Protein AF-J3INZ5-F1 (afdb_monomer)

Solvent-accessible surface area (backbone atoms only — not comparable to full-atom values): 4907 Å² total; per-residue (Å²): 132,84,80,75,71,80,90,71,78,74,71,91,63,84,88,77,80,68,63,46,70,49,77,51,76,58,98,66,39,37,37,39,36,32,24,36,61,54,90,100,49,80,77,39,75,80,46,73,49,76,37,38,66,69,55,49,53,52,48,50,51,55,50,50,51,59,74,67,51,70,98,74,75,93,128

Sequence (75 aa):
MSKVKKENLQRHTPPSLVSGFKAAQTKSVIVIDFITALPDEPEQIFDSVAMTKDVAQNLLKALSQFLEGDDGEEN

Structure (mmCIF, N/CA/C/O backbone):
data_AF-J3INZ5-F1
#
_entry.id   AF-J3INZ5-F1
#
loop_
_atom_site.group_PDB
_atom_site.id
_atom_site.type_symbol
_atom_site.label_atom_id
_atom_site.label_alt_id
_atom_site.label_comp_id
_atom_site.label_asym_id
_atom_site.label_entity_id
_atom_site.label_seq_id
_atom_site.pdbx_PDB_ins_code
_atom_site.Cartn_x
_atom_site.Cartn_y
_atom_site.Cartn_z
_atom_site.occupancy
_atom_site.B_iso_or_equiv
_atom_site.auth_seq_id
_atom_site.auth_comp_id
_atom_site.auth_asym_id
_atom_site.auth_atom_id
_atom_site.pdbx_PDB_model_num
ATOM 1 N N . MET A 1 1 ? -0.188 -9.744 26.004 1.00 42.50 1 MET A N 1
ATOM 2 C CA . MET A 1 1 ? 0.680 -9.773 24.808 1.00 42.50 1 MET A CA 1
ATOM 3 C C . MET A 1 1 ? 1.085 -11.216 24.558 1.00 42.50 1 MET A C 1
ATOM 5 O O . MET A 1 1 ? 1.824 -11.771 25.363 1.00 42.50 1 MET A O 1
ATOM 9 N N . SER A 1 2 ? 0.525 -11.862 23.531 1.00 46.19 2 SER A N 1
ATOM 10 C CA . SER A 1 2 ? 0.954 -13.213 23.146 1.00 46.19 2 SER A CA 1
ATOM 11 C C . SER A 1 2 ? 2.404 -13.124 22.675 1.00 46.19 2 SER A C 1
ATOM 13 O O . SER A 1 2 ? 2.693 -12.367 21.750 1.00 46.19 2 SER A O 1
ATOM 15 N N . LYS A 1 3 ? 3.323 -13.828 23.348 1.00 50.47 3 LYS A N 1
ATOM 16 C CA . LYS A 1 3 ? 4.721 -13.949 22.920 1.00 50.47 3 LYS A CA 1
ATOM 17 C C . LYS A 1 3 ? 4.716 -14.675 21.576 1.00 50.47 3 LYS A C 1
ATOM 19 O O . LYS A 1 3 ? 4.628 -15.901 21.540 1.00 50.47 3 LYS A O 1
ATOM 24 N N . VAL A 1 4 ? 4.754 -13.925 20.476 1.00 55.97 4 VAL A N 1
ATOM 25 C CA . VAL A 1 4 ? 4.948 -14.492 19.140 1.00 55.97 4 VAL A CA 1
ATOM 26 C C . VAL A 1 4 ? 6.296 -15.206 19.178 1.00 55.97 4 VAL A C 1
ATOM 28 O O . VAL A 1 4 ? 7.339 -14.568 19.316 1.00 55.97 4 VAL A O 1
ATOM 31 N N . LYS A 1 5 ? 6.277 -16.542 19.156 1.00 50.44 5 LYS A N 1
ATOM 32 C CA . LYS A 1 5 ? 7.494 -17.354 19.105 1.00 50.44 5 LYS A CA 1
ATOM 33 C C . LYS A 1 5 ? 8.235 -16.981 17.817 1.00 50.44 5 LYS A C 1
ATOM 35 O O . LYS A 1 5 ? 7.754 -17.289 16.731 1.00 50.44 5 LYS A O 1
ATOM 40 N N . LYS A 1 6 ? 9.384 -16.301 17.947 1.00 54.53 6 LYS A N 1
ATOM 41 C CA . LYS A 1 6 ? 10.253 -15.833 16.842 1.00 54.53 6 LYS A CA 1
ATOM 42 C C . LYS A 1 6 ? 10.673 -16.947 15.867 1.00 54.53 6 LYS A C 1
ATOM 44 O O . LYS A 1 6 ? 11.114 -16.652 14.766 1.00 54.53 6 LYS A O 1
ATOM 49 N N . GLU A 1 7 ? 10.515 -18.210 16.252 1.00 55.03 7 GLU A N 1
ATOM 50 C CA . GLU A 1 7 ? 11.056 -19.382 15.559 1.00 55.03 7 GLU A CA 1
ATOM 51 C C . GLU A 1 7 ? 10.346 -19.761 14.247 1.00 55.03 7 GLU A C 1
ATOM 53 O O . GLU A 1 7 ? 10.815 -20.665 13.570 1.00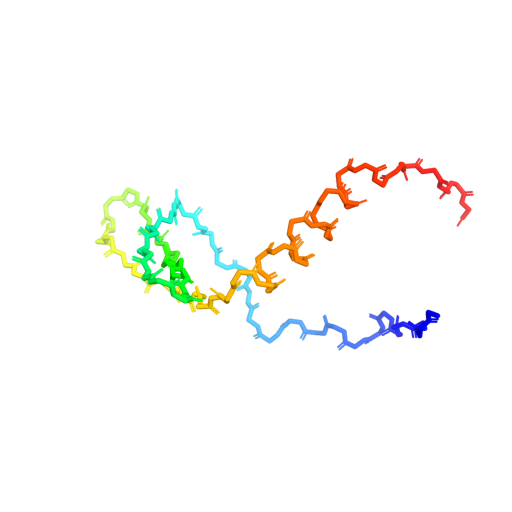 55.03 7 GLU A O 1
ATOM 58 N N . ASN A 1 8 ? 9.256 -19.091 13.844 1.00 51.44 8 ASN A N 1
ATOM 59 C CA . ASN A 1 8 ? 8.486 -19.516 12.661 1.00 51.44 8 ASN A CA 1
ATOM 60 C C . ASN A 1 8 ? 8.005 -18.396 11.724 1.00 51.44 8 ASN A C 1
ATOM 62 O O . ASN A 1 8 ? 7.032 -18.570 10.995 1.00 51.44 8 ASN A O 1
ATOM 66 N N . LEU A 1 9 ? 8.693 -17.254 11.682 1.00 56.62 9 LEU A N 1
ATOM 67 C CA . LEU A 1 9 ? 8.483 -16.270 10.611 1.00 56.62 9 LEU A CA 1
ATOM 68 C C . LEU A 1 9 ? 9.435 -16.556 9.441 1.00 56.62 9 LEU A C 1
ATOM 70 O O . LEU A 1 9 ? 10.280 -15.734 9.092 1.00 56.62 9 LEU A O 1
ATOM 74 N N . GLN A 1 10 ? 9.317 -17.742 8.836 1.00 56.53 10 GLN A N 1
ATOM 75 C CA . GLN A 1 10 ? 9.942 -17.986 7.537 1.00 56.53 10 GLN A CA 1
ATOM 76 C C . GLN A 1 10 ? 9.179 -17.180 6.485 1.00 56.53 10 GLN A C 1
ATOM 78 O O . GLN A 1 10 ? 8.017 -17.455 6.190 1.00 56.53 10 GLN A O 1
ATOM 83 N N . ARG A 1 11 ? 9.821 -16.149 5.931 1.00 56.62 11 ARG A N 1
ATOM 84 C CA . ARG A 1 11 ? 9.267 -15.438 4.777 1.00 56.62 11 ARG A CA 1
ATOM 85 C C . ARG A 1 11 ? 9.328 -16.384 3.581 1.00 56.62 11 ARG A C 1
ATOM 87 O O . ARG A 1 11 ? 10.414 -16.766 3.163 1.00 56.62 11 ARG A O 1
ATOM 94 N N . HIS A 1 12 ? 8.169 -16.752 3.042 1.00 64.88 12 HIS A N 1
ATOM 95 C CA . HIS A 1 12 ? 8.089 -17.571 1.829 1.00 64.88 12 HIS A CA 1
ATOM 96 C C . HIS A 1 12 ? 8.594 -16.829 0.585 1.00 64.88 12 HIS A C 1
ATOM 98 O O . HIS A 1 12 ? 9.044 -17.464 -0.364 1.00 64.88 12 HIS A O 1
ATOM 104 N N . THR A 1 13 ? 8.557 -15.495 0.614 1.00 58.91 13 THR A N 1
ATOM 105 C CA . THR A 1 13 ? 8.911 -14.636 -0.516 1.00 58.91 13 THR A CA 1
ATOM 106 C C . THR A 1 13 ? 9.966 -13.617 -0.078 1.00 58.91 13 THR A C 1
ATOM 108 O O . THR A 1 13 ? 9.803 -13.006 0.988 1.00 58.91 13 THR A O 1
ATOM 111 N N . PRO A 1 14 ? 11.054 -13.423 -0.851 1.00 58.69 14 PRO A N 1
ATOM 112 C CA . PRO A 1 14 ? 12.024 -12.371 -0.570 1.00 58.69 14 PRO A CA 1
ATOM 113 C C . PRO A 1 14 ? 11.359 -10.987 -0.671 1.00 58.69 14 PRO A C 1
ATOM 115 O O . PRO A 1 14 ? 10.424 -10.815 -1.453 1.00 58.69 14 PRO A O 1
ATOM 118 N N . PRO A 1 15 ? 11.809 -9.996 0.119 1.00 60.41 15 PRO A N 1
ATOM 119 C CA . PRO A 1 15 ? 11.302 -8.637 0.004 1.00 60.41 15 PRO A CA 1
ATOM 120 C C . PRO A 1 15 ? 11.678 -8.058 -1.363 1.00 60.41 15 PRO A C 1
ATOM 122 O O . PRO A 1 15 ? 12.858 -7.973 -1.703 1.00 60.41 15 PRO A O 1
ATOM 125 N N . SER A 1 16 ? 10.672 -7.655 -2.133 1.00 65.12 16 SER A N 1
ATOM 126 C CA . SER A 1 16 ? 10.872 -6.911 -3.376 1.00 65.12 16 SER A CA 1
ATOM 127 C C . SER A 1 16 ? 11.230 -5.461 -3.065 1.00 65.12 16 SER A C 1
ATOM 129 O O . SER A 1 16 ? 10.682 -4.854 -2.142 1.00 65.12 16 SER A O 1
ATOM 131 N N . LEU A 1 17 ? 12.166 -4.905 -3.832 1.00 65.19 17 LEU A N 1
ATOM 132 C CA . LEU A 1 17 ? 12.571 -3.510 -3.704 1.00 65.19 17 LEU A CA 1
ATOM 133 C C . LEU A 1 17 ? 11.518 -2.624 -4.373 1.00 65.19 17 LEU A C 1
ATOM 135 O O . LEU A 1 17 ? 11.281 -2.712 -5.575 1.00 65.19 17 LEU A O 1
ATOM 139 N N . VAL A 1 18 ? 10.864 -1.800 -3.561 1.00 70.25 18 VAL A N 1
ATOM 140 C CA . VAL A 1 18 ? 9.819 -0.874 -3.997 1.00 70.25 18 VAL A CA 1
ATOM 141 C C . VAL A 1 18 ? 10.461 0.448 -4.374 1.00 70.25 18 VAL A C 1
ATOM 143 O O . VAL A 1 18 ? 11.087 1.080 -3.523 1.00 70.25 18 VAL A O 1
ATOM 146 N N . SER A 1 19 ? 10.284 0.892 -5.617 1.00 77.00 19 SER A N 1
ATOM 147 C CA . SER A 1 19 ? 10.775 2.210 -6.044 1.00 77.00 19 SER A CA 1
ATOM 148 C C . SER A 1 19 ? 9.775 3.326 -5.732 1.00 77.00 19 SER A C 1
ATOM 150 O O . SER A 1 19 ? 10.163 4.485 -5.611 1.00 77.00 19 SER A O 1
ATOM 152 N N . GLY A 1 20 ? 8.487 2.998 -5.589 1.00 84.25 20 GLY A N 1
ATOM 153 C CA . GLY A 1 20 ? 7.451 3.971 -5.255 1.00 84.25 20 GLY A CA 1
ATOM 154 C C . GLY A 1 20 ? 6.084 3.340 -5.014 1.00 84.25 20 GLY A C 1
ATOM 155 O O . GLY A 1 20 ? 5.929 2.119 -5.002 1.00 84.25 20 GLY A O 1
ATOM 156 N N . PHE A 1 21 ? 5.071 4.185 -4.835 1.00 89.44 21 PHE A N 1
ATOM 157 C CA . PHE A 1 21 ? 3.683 3.750 -4.727 1.00 89.44 21 PHE A CA 1
ATOM 158 C C . PHE A 1 21 ? 2.730 4.751 -5.386 1.00 89.44 21 PHE A C 1
ATOM 160 O O . PHE A 1 21 ? 2.999 5.953 -5.430 1.00 89.44 21 PHE A O 1
ATOM 167 N N . LYS A 1 22 ? 1.592 4.253 -5.868 1.00 90.25 22 LYS A N 1
ATOM 168 C CA . LYS A 1 22 ? 0.433 5.048 -6.287 1.00 90.25 22 LYS A CA 1
ATOM 169 C C . LYS A 1 22 ? -0.679 4.833 -5.269 1.00 90.25 22 LYS A C 1
ATOM 171 O O . LYS A 1 22 ? -0.856 3.730 -4.764 1.00 90.25 22 LYS A O 1
ATOM 176 N N . ALA A 1 23 ? -1.415 5.891 -4.951 1.00 91.31 23 ALA A N 1
ATOM 177 C CA . ALA A 1 23 ? -2.522 5.818 -4.009 1.00 91.31 23 ALA A CA 1
ATOM 178 C C . ALA A 1 23 ? -3.814 6.297 -4.671 1.00 91.31 23 ALA A C 1
ATOM 180 O O . ALA A 1 23 ? -3.8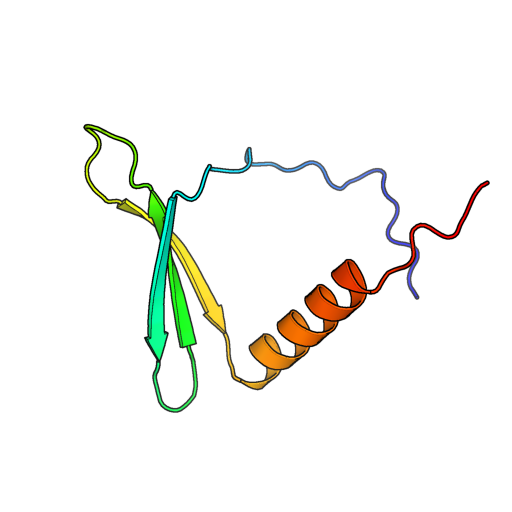74 7.406 -5.206 1.00 91.31 23 ALA A O 1
ATOM 181 N N . ALA A 1 24 ? -4.852 5.469 -4.603 1.00 92.75 24 ALA A N 1
ATOM 182 C CA . ALA A 1 24 ? -6.195 5.804 -5.050 1.00 92.75 24 ALA A CA 1
ATOM 183 C C . ALA A 1 24 ? -7.160 5.708 -3.868 1.00 92.75 24 ALA A C 1
ATOM 185 O O . ALA A 1 24 ? -7.218 4.696 -3.172 1.00 92.75 24 ALA A O 1
ATOM 186 N N . GLN A 1 25 ? -7.933 6.766 -3.635 1.00 90.75 25 GLN A N 1
ATOM 187 C CA . GLN A 1 25 ? -8.863 6.834 -2.514 1.00 90.75 25 GLN A CA 1
ATOM 188 C C . GLN A 1 25 ? -10.313 6.844 -2.995 1.00 90.75 25 GLN A C 1
ATOM 190 O O . GLN A 1 25 ? -10.709 7.626 -3.858 1.00 90.75 25 GLN A O 1
ATOM 195 N N . THR A 1 26 ? -11.125 6.010 -2.357 1.00 89.62 26 THR A N 1
ATOM 196 C CA . THR A 1 26 ? -12.588 6.069 -2.407 1.00 89.62 26 THR A CA 1
ATOM 197 C C . THR A 1 26 ? -13.133 6.588 -1.072 1.00 89.62 26 THR A C 1
ATOM 199 O O . THR A 1 26 ? -12.381 6.871 -0.139 1.00 89.62 26 THR A O 1
ATOM 202 N N . LYS A 1 27 ? -14.460 6.697 -0.933 1.00 88.12 27 LYS A N 1
ATOM 203 C CA . LYS A 1 27 ? -15.077 7.153 0.326 1.00 88.12 27 LYS A CA 1
ATOM 204 C C . LYS A 1 27 ? -14.782 6.238 1.525 1.00 88.12 27 LYS A C 1
ATOM 206 O O . LYS A 1 27 ? -14.806 6.720 2.652 1.00 88.12 27 LYS A O 1
ATOM 211 N N . SER A 1 28 ? -14.533 4.949 1.299 1.00 89.25 28 SER A N 1
ATOM 212 C CA . SER A 1 28 ? -14.420 3.932 2.358 1.00 89.25 28 SER A CA 1
ATOM 213 C C . SER A 1 28 ? -13.056 3.245 2.428 1.00 89.25 28 SER A C 1
ATOM 215 O O . SER A 1 28 ? -12.697 2.722 3.483 1.00 89.25 28 SER A O 1
ATOM 217 N N . VAL A 1 29 ? -12.301 3.233 1.329 1.00 93.81 29 VAL A N 1
ATOM 218 C CA . VAL A 1 29 ? -11.053 2.470 1.193 1.00 93.81 29 VAL A CA 1
ATOM 219 C C . VAL A 1 29 ? -10.019 3.300 0.444 1.00 93.81 29 VAL A C 1
ATOM 221 O O . VAL A 1 29 ? -10.359 3.972 -0.534 1.00 93.81 29 VAL A O 1
ATOM 224 N N . ILE A 1 30 ? -8.765 3.220 0.880 1.00 92.69 30 ILE A N 1
ATOM 225 C CA . ILE A 1 30 ? -7.600 3.632 0.097 1.00 92.69 30 ILE A CA 1
ATOM 226 C C . ILE A 1 30 ? -6.884 2.383 -0.418 1.00 92.69 30 ILE A C 1
ATOM 228 O O . ILE A 1 30 ? -6.713 1.408 0.315 1.00 92.69 30 ILE A O 1
ATOM 232 N N . VA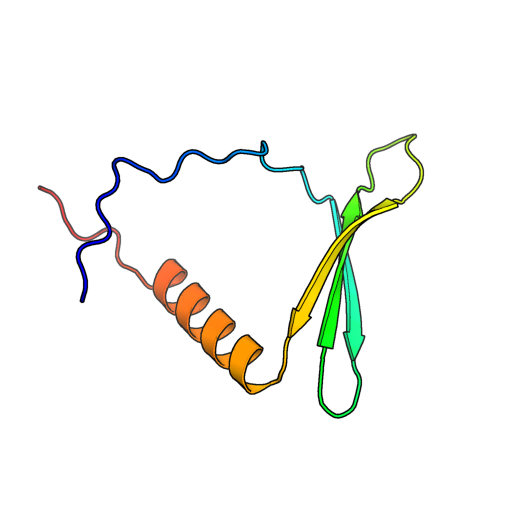L A 1 31 ? -6.515 2.407 -1.691 1.00 93.25 31 VAL A N 1
ATOM 233 C CA . VAL A 1 31 ? -5.713 1.378 -2.350 1.00 93.25 31 VAL A CA 1
ATOM 234 C C . VAL A 1 31 ? -4.329 1.959 -2.584 1.00 93.25 31 VAL A C 1
ATOM 236 O O . VAL A 1 31 ? -4.210 3.063 -3.120 1.00 93.25 31 VAL A O 1
ATOM 239 N N . ILE A 1 32 ? -3.306 1.238 -2.139 1.00 91.44 32 ILE A N 1
ATOM 240 C CA . ILE A 1 32 ? -1.897 1.570 -2.328 1.00 91.44 32 ILE A CA 1
ATOM 241 C C . ILE A 1 32 ? -1.308 0.511 -3.250 1.00 91.44 32 ILE A C 1
ATOM 243 O O . ILE A 1 32 ? -1.151 -0.637 -2.840 1.00 91.44 32 ILE A O 1
ATOM 247 N N . ASP A 1 33 ? -0.996 0.907 -4.476 1.00 91.06 33 ASP A N 1
ATOM 248 C CA . ASP A 1 33 ? -0.291 0.077 -5.445 1.00 91.06 33 ASP A CA 1
ATOM 249 C C . ASP A 1 33 ? 1.200 0.349 -5.307 1.00 91.06 33 ASP A C 1
ATOM 251 O O . ASP A 1 33 ? 1.661 1.471 -5.535 1.00 91.06 33 ASP A O 1
ATOM 255 N N . PHE A 1 34 ? 1.965 -0.663 -4.932 1.00 88.56 34 PHE A N 1
ATOM 256 C CA . PHE A 1 34 ? 3.408 -0.569 -4.872 1.00 88.56 34 PHE A CA 1
ATOM 257 C C . PHE A 1 34 ? 4.004 -0.913 -6.232 1.00 88.56 34 PHE A C 1
ATOM 259 O O . PHE A 1 34 ? 3.669 -1.928 -6.850 1.00 88.56 34 PHE A O 1
ATOM 266 N N . ILE A 1 35 ? 4.895 -0.044 -6.697 1.00 86.81 35 ILE A N 1
ATOM 267 C CA . ILE A 1 35 ? 5.450 -0.112 -8.043 1.00 86.81 35 ILE A CA 1
ATOM 268 C C . ILE A 1 35 ? 6.956 -0.352 -8.014 1.00 86.81 35 ILE A C 1
ATOM 270 O O . ILE A 1 35 ? 7.691 0.204 -7.187 1.00 86.81 35 ILE A O 1
ATOM 274 N N . THR A 1 36 ? 7.419 -1.165 -8.955 1.00 80.19 36 THR A N 1
ATOM 275 C CA . THR A 1 36 ? 8.825 -1.215 -9.343 1.00 80.19 36 THR A CA 1
ATOM 276 C C . THR A 1 36 ? 9.056 -0.166 -10.427 1.00 80.19 36 THR A C 1
ATOM 278 O O . THR A 1 36 ? 8.310 -0.074 -11.399 1.00 80.19 36 THR A O 1
ATOM 281 N N . ALA A 1 37 ? 10.075 0.664 -10.235 1.00 68.31 37 ALA A N 1
ATOM 282 C CA . ALA A 1 37 ? 10.529 1.651 -11.211 1.00 68.31 37 ALA A CA 1
ATOM 283 C C . ALA A 1 37 ? 12.058 1.607 -11.218 1.00 68.31 37 ALA A C 1
ATOM 285 O O . ALA A 1 37 ? 12.733 2.490 -10.684 1.00 68.31 37 ALA A O 1
ATOM 286 N N . LEU A 1 38 ? 12.597 0.484 -11.693 1.00 71.75 38 LEU A N 1
ATOM 287 C CA . LEU A 1 38 ? 14.027 0.332 -11.925 1.00 71.75 38 LEU A CA 1
ATOM 288 C C . LEU A 1 38 ? 14.389 0.994 -13.267 1.00 71.75 38 LEU A C 1
ATOM 290 O O . LEU A 1 38 ? 13.554 1.008 -14.176 1.00 71.75 38 LEU A O 1
ATOM 294 N N . PRO A 1 39 ? 15.598 1.571 -13.408 1.00 71.50 39 PRO A N 1
ATOM 295 C CA . PRO A 1 39 ? 16.066 2.070 -14.697 1.00 71.50 39 PRO A CA 1
ATOM 296 C C . PRO A 1 39 ? 15.956 0.975 -15.765 1.00 71.50 39 PRO A C 1
ATOM 298 O O . PRO A 1 39 ? 16.323 -0.166 -15.506 1.00 71.50 39 PRO A O 1
ATOM 301 N N . ASP A 1 40 ? 15.442 1.331 -16.942 1.00 76.69 40 ASP A N 1
ATOM 302 C CA . ASP A 1 40 ? 15.263 0.441 -18.100 1.00 76.69 40 ASP A CA 1
ATOM 303 C C . ASP A 1 40 ? 14.227 -0.694 -17.945 1.00 76.69 40 ASP A C 1
ATOM 305 O O . ASP A 1 40 ? 14.073 -1.512 -18.855 1.00 76.69 40 ASP A O 1
ATOM 309 N N . GLU A 1 41 ? 13.448 -0.712 -16.859 1.00 71.56 41 GLU A N 1
ATOM 310 C CA . GLU A 1 41 ? 12.323 -1.636 -16.680 1.00 71.56 41 GLU A CA 1
ATOM 311 C C . GLU A 1 41 ? 10.967 -0.919 -16.799 1.00 71.56 41 GLU A C 1
ATOM 313 O O . GLU A 1 41 ? 10.817 0.226 -16.360 1.00 71.56 41 GLU A O 1
ATOM 318 N N . PRO A 1 42 ? 9.943 -1.565 -17.390 1.00 75.00 42 PRO A N 1
ATOM 319 C CA . PRO A 1 42 ? 8.598 -1.008 -17.401 1.00 75.00 42 PRO A CA 1
ATOM 320 C C . PRO A 1 42 ? 8.060 -0.897 -15.971 1.00 75.00 42 PRO A C 1
ATOM 322 O O . PRO A 1 42 ? 8.216 -1.813 -15.166 1.00 75.00 42 PRO A O 1
ATOM 325 N N . GLU A 1 43 ? 7.377 0.210 -15.682 1.00 79.56 43 GLU A N 1
ATOM 326 C CA . GLU A 1 43 ? 6.716 0.420 -14.396 1.00 79.56 43 GLU A CA 1
ATOM 327 C C . GLU A 1 43 ? 5.655 -0.675 -14.190 1.00 79.56 43 GLU A C 1
ATOM 329 O O . GLU A 1 43 ? 4.726 -0.811 -14.993 1.00 79.56 43 GLU A O 1
ATOM 334 N N . GLN A 1 44 ? 5.800 -1.484 -13.140 1.00 81.50 44 GLN A N 1
ATOM 335 C CA . GLN A 1 44 ? 4.884 -2.588 -12.846 1.00 81.50 44 GLN A CA 1
ATOM 336 C C . GLN A 1 44 ? 4.384 -2.500 -11.412 1.00 81.50 44 GLN A C 1
ATOM 338 O O . GLN A 1 44 ? 5.147 -2.224 -10.488 1.00 81.50 44 GLN A O 1
ATOM 343 N N . ILE A 1 45 ? 3.090 -2.761 -11.228 1.00 84.62 45 ILE A N 1
ATOM 344 C CA . ILE A 1 45 ? 2.520 -2.986 -9.900 1.00 84.62 45 ILE A CA 1
ATOM 345 C C . ILE A 1 45 ? 2.962 -4.379 -9.469 1.00 84.62 45 ILE A C 1
ATOM 347 O O . ILE A 1 45 ? 2.602 -5.361 -10.120 1.00 84.62 45 ILE A O 1
ATOM 351 N N . PHE A 1 46 ? 3.743 -4.464 -8.397 1.00 82.62 46 PHE A N 1
ATOM 352 C CA . PHE A 1 46 ? 4.160 -5.760 -7.862 1.00 82.62 46 PHE A CA 1
ATOM 353 C C . PHE A 1 46 ? 3.257 -6.222 -6.712 1.00 82.62 46 PHE A C 1
ATOM 355 O O . PHE A 1 46 ? 3.144 -7.425 -6.488 1.00 82.62 46 PHE A O 1
ATOM 362 N N . ASP A 1 47 ? 2.631 -5.291 -5.985 1.00 84.94 47 ASP A N 1
ATOM 363 C CA . ASP A 1 47 ? 1.690 -5.594 -4.905 1.00 84.94 47 ASP A CA 1
ATOM 364 C C . ASP A 1 47 ? 0.700 -4.440 -4.702 1.00 84.94 47 ASP A C 1
ATOM 366 O O . ASP A 1 47 ? 1.016 -3.282 -4.981 1.00 84.94 47 ASP A O 1
ATOM 370 N N . SER A 1 48 ? -0.485 -4.755 -4.185 1.00 89.19 48 SER A N 1
ATOM 371 C CA . SER A 1 48 ? -1.549 -3.788 -3.921 1.00 89.19 48 SER A CA 1
ATOM 372 C C . SER A 1 48 ? -2.178 -4.058 -2.564 1.00 89.19 48 SER A C 1
ATOM 374 O O . SER A 1 48 ? -2.679 -5.150 -2.292 1.00 89.19 48 SER A O 1
ATOM 376 N N . VAL A 1 49 ? -2.241 -3.028 -1.725 1.00 90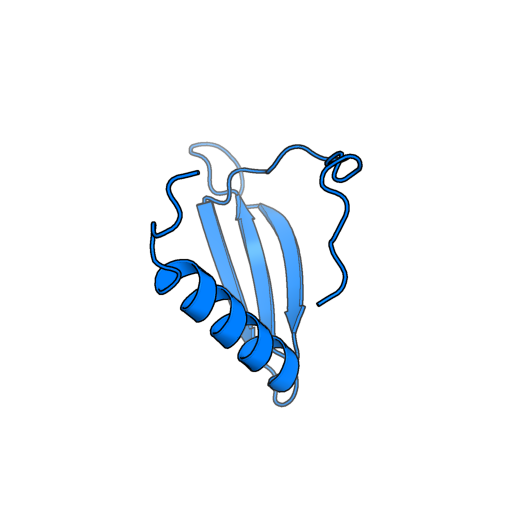.19 49 VAL A N 1
ATOM 377 C CA . VAL A 1 49 ? -2.889 -3.107 -0.415 1.00 90.19 49 VAL A CA 1
ATOM 378 C C . VAL A 1 49 ? -4.109 -2.202 -0.388 1.00 90.19 49 VAL A C 1
ATOM 380 O O . VAL A 1 49 ? -4.009 -0.985 -0.530 1.00 90.19 49 VAL A O 1
ATOM 383 N N . ALA A 1 50 ? -5.274 -2.797 -0.146 1.00 92.88 50 ALA A N 1
ATOM 384 C CA . ALA A 1 50 ? -6.506 -2.075 0.132 1.00 92.88 50 ALA A CA 1
ATOM 385 C C . ALA A 1 50 ? -6.724 -1.985 1.645 1.00 92.88 50 ALA A C 1
ATOM 387 O O . ALA A 1 50 ? -6.720 -2.997 2.346 1.00 92.88 50 ALA A O 1
ATOM 388 N N . MET A 1 51 ? -6.945 -0.777 2.156 1.00 93.56 51 MET A N 1
ATOM 389 C CA . MET A 1 51 ? -7.151 -0.550 3.583 1.00 93.56 51 MET A CA 1
ATOM 390 C C . MET A 1 51 ? -8.304 0.418 3.842 1.00 93.56 51 MET A C 1
ATOM 392 O O . MET A 1 51 ? -8.480 1.432 3.164 1.00 93.56 51 MET A O 1
ATOM 396 N N . THR A 1 52 ? -9.117 0.086 4.842 1.00 94.94 52 THR A N 1
ATOM 397 C CA . THR A 1 52 ? -10.135 0.993 5.376 1.00 94.94 52 THR A CA 1
ATOM 398 C C . THR A 1 52 ? -9.473 2.051 6.254 1.00 94.94 52 THR A C 1
ATOM 400 O O . THR A 1 52 ? -8.317 1.912 6.664 1.00 94.94 52 THR A O 1
ATOM 403 N N . LYS A 1 53 ? -10.221 3.105 6.593 1.00 90.19 53 LYS A N 1
ATOM 404 C CA . LYS A 1 53 ? -9.743 4.158 7.501 1.00 90.19 53 LYS A CA 1
ATOM 405 C C . LYS A 1 53 ? -9.237 3.588 8.833 1.00 90.19 53 LYS A C 1
ATOM 407 O O . LYS A 1 53 ? -8.180 3.993 9.305 1.00 90.19 53 LYS A O 1
ATOM 412 N N . ASP A 1 54 ? -9.960 2.627 9.395 1.00 93.25 54 ASP A N 1
ATOM 413 C CA . ASP A 1 54 ? -9.651 2.032 10.699 1.00 93.25 54 ASP A CA 1
ATOM 414 C C . ASP A 1 54 ? -8.354 1.208 10.634 1.00 93.25 54 ASP A C 1
ATOM 416 O O . ASP A 1 54 ? -7.496 1.298 11.512 1.00 93.25 54 ASP A O 1
ATOM 420 N N . VAL A 1 55 ? -8.169 0.452 9.544 1.00 91.56 55 VAL A N 1
ATOM 421 C CA . VAL A 1 55 ? -6.938 -0.310 9.286 1.00 91.56 55 VAL A CA 1
ATOM 422 C C . VAL A 1 55 ? -5.749 0.634 9.096 1.00 91.56 55 VAL A C 1
ATOM 424 O O . VAL A 1 55 ? -4.698 0.407 9.693 1.00 91.56 55 VAL A O 1
ATOM 427 N N . ALA A 1 56 ? -5.919 1.720 8.337 1.00 89.62 56 ALA A N 1
ATOM 428 C C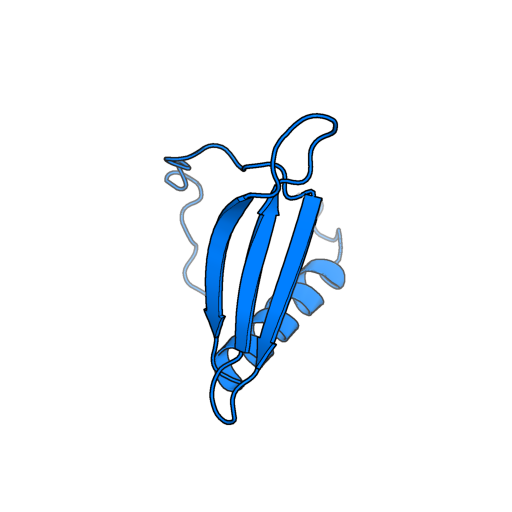A . ALA A 1 56 ? -4.877 2.726 8.137 1.00 89.62 56 ALA A CA 1
ATOM 429 C C . ALA A 1 56 ? -4.471 3.421 9.450 1.00 89.62 56 ALA A C 1
ATOM 431 O O . ALA A 1 56 ? -3.284 3.636 9.691 1.00 89.62 56 ALA A O 1
ATOM 432 N N . GLN A 1 57 ? -5.426 3.723 10.335 1.00 92.44 57 GLN A N 1
ATOM 433 C CA . GLN A 1 57 ? -5.138 4.288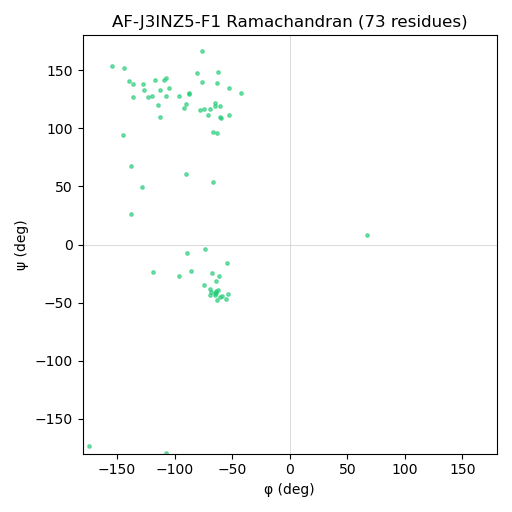 11.660 1.00 92.44 57 GLN A CA 1
ATOM 434 C C . GLN A 1 57 ? -4.362 3.313 12.552 1.00 92.44 57 GLN A C 1
ATOM 436 O O . GLN A 1 57 ? -3.413 3.717 13.227 1.00 92.44 57 GLN A O 1
ATOM 441 N N . ASN A 1 58 ? -4.733 2.032 12.533 1.00 91.81 58 ASN A N 1
ATOM 442 C CA . ASN A 1 58 ? -4.011 0.997 13.271 1.00 91.81 58 ASN A CA 1
ATOM 443 C C . ASN A 1 58 ? -2.581 0.825 12.749 1.00 91.81 58 ASN A C 1
ATOM 445 O O . ASN A 1 58 ? -1.652 0.719 13.549 1.00 91.81 58 ASN A O 1
ATOM 449 N N . LEU A 1 59 ? -2.400 0.845 11.424 1.00 88.31 59 LEU A N 1
ATOM 450 C CA . LEU A 1 59 ? -1.079 0.781 10.805 1.00 88.31 59 LEU A CA 1
ATOM 451 C C . LEU A 1 59 ? -0.229 1.9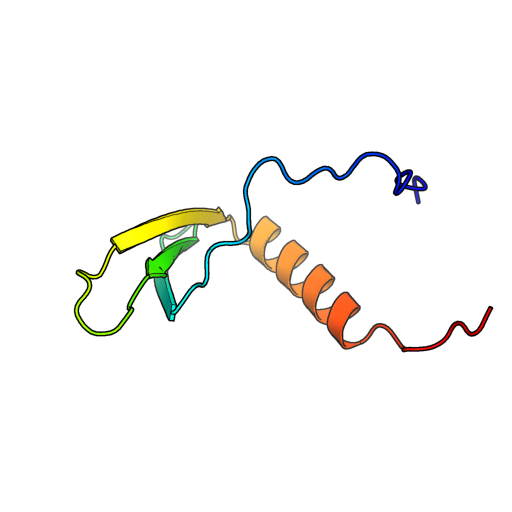95 11.186 1.00 88.31 59 LEU A C 1
ATOM 453 O O . LEU A 1 59 ? 0.901 1.816 11.628 1.00 88.31 59 LEU A O 1
ATOM 457 N N . LEU A 1 60 ? -0.778 3.210 11.086 1.00 91.00 60 LEU A N 1
ATOM 458 C CA . LEU A 1 60 ? -0.081 4.430 11.497 1.00 91.00 60 LEU A CA 1
ATOM 459 C C . LEU A 1 60 ? 0.382 4.331 12.951 1.00 91.00 60 LEU A C 1
ATOM 461 O O . LEU A 1 60 ? 1.545 4.581 13.234 1.00 91.00 60 LEU A O 1
ATOM 465 N N . LYS A 1 61 ? -0.496 3.895 13.860 1.00 91.81 61 LYS A N 1
ATOM 466 C CA . LYS A 1 61 ? -0.145 3.721 15.272 1.00 91.81 61 LYS A CA 1
ATOM 467 C C . LYS A 1 61 ? 0.986 2.708 15.463 1.00 91.81 61 LYS A C 1
ATOM 469 O O . LYS A 1 61 ? 1.907 2.980 16.224 1.00 91.81 61 LYS A O 1
ATOM 474 N N . ALA A 1 62 ? 0.922 1.560 14.789 1.00 87.94 62 ALA A N 1
ATOM 475 C CA . ALA A 1 62 ? 1.961 0.536 14.881 1.00 87.94 62 ALA A CA 1
ATOM 476 C C . ALA A 1 62 ? 3.311 1.037 14.338 1.00 87.94 62 ALA A C 1
ATOM 478 O O . ALA A 1 62 ? 4.346 0.776 14.944 1.00 87.94 62 ALA A O 1
ATOM 479 N N . LEU A 1 63 ? 3.300 1.788 13.232 1.00 87.50 63 LEU A N 1
ATOM 480 C CA . LEU A 1 63 ? 4.504 2.380 12.646 1.00 87.50 63 LEU A CA 1
ATOM 481 C C . LEU A 1 63 ? 5.078 3.495 13.525 1.00 87.50 63 LEU A C 1
ATOM 483 O O . LEU A 1 63 ? 6.281 3.513 13.752 1.00 87.50 63 LEU A O 1
ATOM 487 N N . SER A 1 64 ? 4.241 4.379 14.070 1.00 91.88 64 SER A N 1
ATOM 488 C CA . SER A 1 64 ? 4.676 5.395 15.035 1.00 91.88 64 SER A CA 1
ATOM 489 C C . SER A 1 64 ? 5.308 4.752 16.265 1.00 91.88 64 SER A C 1
ATOM 491 O O . SER A 1 64 ? 6.395 5.148 16.654 1.00 91.88 64 SER A O 1
ATOM 493 N N . GLN A 1 65 ? 4.701 3.696 16.813 1.00 90.44 65 GLN A N 1
ATOM 494 C CA . GLN A 1 65 ? 5.280 2.944 17.931 1.00 90.44 65 GLN A CA 1
ATOM 495 C C . GLN A 1 65 ? 6.596 2.250 17.580 1.00 90.44 65 GLN A C 1
ATOM 497 O O . GLN A 1 65 ? 7.436 2.084 18.452 1.00 90.44 65 GLN A O 1
ATOM 502 N N . PHE A 1 66 ? 6.777 1.823 16.331 1.00 88.56 66 PHE A N 1
ATOM 503 C CA . PHE A 1 66 ? 8.049 1.273 15.872 1.00 88.56 66 PHE A CA 1
ATOM 504 C C . PHE A 1 66 ? 9.136 2.352 15.784 1.00 88.56 66 PHE A C 1
ATOM 50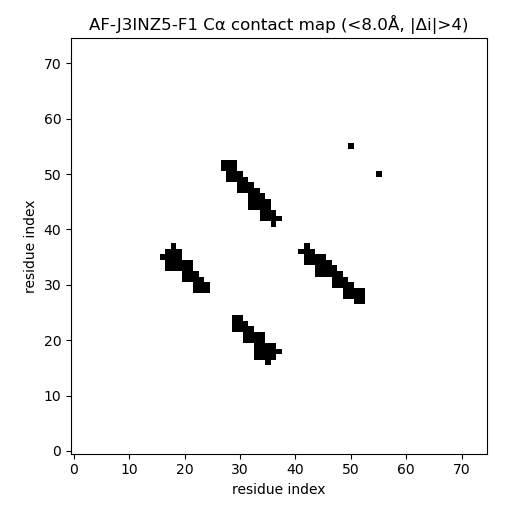6 O O . PHE A 1 66 ? 10.275 2.084 16.137 1.00 88.56 66 PHE A O 1
ATOM 513 N N . LEU A 1 67 ? 8.787 3.565 15.343 1.00 85.50 67 LEU A N 1
ATOM 514 C CA . LEU A 1 67 ? 9.719 4.697 15.257 1.00 85.50 67 LEU A CA 1
ATOM 515 C C . LEU A 1 67 ? 10.048 5.309 16.627 1.00 85.50 67 LEU A C 1
ATOM 517 O O . LEU A 1 67 ? 11.156 5.788 16.832 1.00 85.50 67 LEU A O 1
ATOM 521 N N . GLU A 1 68 ? 9.075 5.325 17.536 1.00 85.44 68 GLU A N 1
ATOM 522 C CA . GLU A 1 68 ? 9.195 5.838 18.908 1.00 85.44 68 GLU A CA 1
ATOM 523 C C . GLU A 1 68 ? 9.667 4.763 19.899 1.00 85.44 68 GLU A C 1
ATOM 525 O O . GLU A 1 68 ? 9.904 5.058 21.069 1.00 85.44 68 GLU A O 1
ATOM 530 N N . GLY A 1 69 ? 9.759 3.510 19.446 1.00 69.12 69 GLY A N 1
ATOM 531 C CA . GLY A 1 69 ? 10.259 2.389 20.221 1.00 69.12 69 GLY A CA 1
ATOM 532 C C . GLY A 1 69 ? 11.740 2.581 20.496 1.00 69.12 69 GLY A C 1
ATOM 533 O O . GLY A 1 69 ? 12.568 2.279 19.647 1.00 69.12 69 GLY A O 1
ATOM 534 N N . ASP A 1 70 ? 12.019 3.107 21.683 1.00 53.81 70 ASP A N 1
ATOM 535 C CA . ASP A 1 70 ? 13.331 3.270 22.296 1.00 53.81 70 ASP A CA 1
ATOM 536 C C . ASP A 1 70 ? 14.207 2.022 22.074 1.00 53.81 70 ASP A C 1
ATOM 538 O O . ASP A 1 70 ? 13.779 0.894 22.349 1.00 53.81 70 ASP A O 1
ATOM 542 N N . ASP A 1 71 ? 15.442 2.237 21.615 1.00 56.94 71 ASP A N 1
ATOM 543 C CA . ASP A 1 71 ? 16.563 1.285 21.633 1.00 56.94 7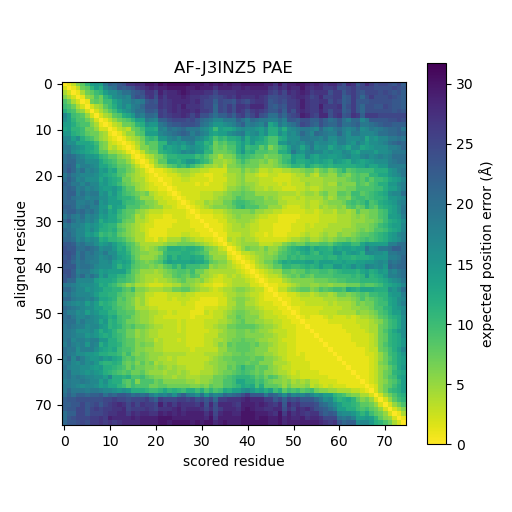1 ASP A CA 1
ATOM 544 C C . ASP A 1 71 ? 16.985 1.001 23.095 1.00 56.94 71 ASP A C 1
ATOM 546 O O . ASP A 1 71 ? 18.129 1.197 23.502 1.00 56.94 71 ASP A O 1
ATOM 550 N N . GLY A 1 72 ? 16.025 0.591 23.921 1.00 54.38 72 GLY A N 1
ATOM 551 C CA . GLY A 1 72 ? 16.097 0.605 25.375 1.00 54.38 72 GLY A CA 1
ATOM 552 C C . GLY A 1 72 ? 15.750 -0.735 26.009 1.00 54.38 72 GLY A C 1
ATOM 553 O O . GLY A 1 72 ? 14.947 -0.760 26.929 1.00 54.38 72 GLY A O 1
ATOM 554 N N . GLU A 1 73 ? 16.354 -1.832 25.546 1.00 49.47 73 GLU A N 1
ATOM 555 C CA . GLU A 1 73 ? 16.745 -2.949 26.421 1.00 49.47 73 GLU A CA 1
ATOM 556 C C . GLU A 1 73 ? 18.067 -3.547 25.909 1.00 49.47 73 GLU A C 1
ATOM 558 O O . GLU A 1 73 ? 18.103 -4.421 25.042 1.00 49.47 73 GLU A O 1
ATOM 563 N N . GLU A 1 74 ? 19.172 -3.067 26.491 1.00 45.19 74 GLU A N 1
ATOM 564 C CA . GLU A 1 74 ? 20.274 -3.945 26.877 1.00 45.19 74 GLU A CA 1
ATOM 565 C C . GLU A 1 74 ? 19.693 -5.076 27.743 1.00 45.19 74 GLU A C 1
ATOM 567 O O . GLU A 1 74 ? 19.217 -4.819 28.850 1.00 45.19 74 GLU A O 1
ATOM 572 N N . ASN A 1 75 ? 19.693 -6.304 27.218 1.00 38.34 75 ASN A N 1
ATOM 573 C CA . ASN A 1 75 ? 20.009 -7.558 27.922 1.00 38.34 75 ASN A CA 1
ATOM 574 C C . ASN A 1 75 ? 20.068 -8.725 26.928 1.00 38.34 75 ASN A C 1
ATOM 576 O O . ASN A 1 75 ? 19.008 -9.117 26.386 1.00 38.34 75 ASN A O 1
#

Secondary structure (DSSP, 8-state):
-----GGG---SSPPP---EEEEEE-SSEEEEEEEE--TTS--EEEEEEEEEHHHHHHHHHHHHHHHS--S----

Mean predicted aligned error: 11.44 Å

Nearest PDB structures (foldseek):
  4wpy-assembly1_A-2  TM=5.198E-01  e=8.429E-01  Mycobacterium tuberculosis H37Rv
  8chv-assembly1_B  TM=3.807E-01  e=2.599E-01  Homo sapiens
  3id8-assembly1_A  TM=4.327E-01  e=1.566E+00  Homo sapiens
  1twc-assembly1_A  TM=5.906E-01  e=7.834E+00  Saccharomyces cerevisiae

pLDDT: mean 76.45, std 16.4, range [38.34, 94.94]

Radius of gyration: 16.6 Å; Cα contacts (8 Å, |Δi|>4): 71; chains: 1; bounding box: 35×27×46 Å

Foldseek 3Di:
DPPPPPPPPDDPDDDDDFPDWDWDDDPFKIKIFTWDDDPPDPIDRPDIDIDGPVRVVVVVVVVVCVVVVDPPDDD